Protein AF-A0A951UMG4-F1 (afdb_monomer)

pLDDT: mean 91.92, std 11.12, range [53.22, 98.69]

Secondary structure (DSSP, 8-state):
----HHHHHHHHHHHHHHHHHHHHHHHHHHHHHHTT-

Organism: NCBI:txid904376

Mean predicted aligned error: 4.73 Å

Foldseek 3Di:
DDDDPVVVVVVVCVPPVVVVVVVVVVVVVVVVVVVVD

Structure (mmCIF, N/CA/C/O backbone):
data_AF-A0A951UMG4-F1
#
_entry.id   AF-A0A951UMG4-F1
#
loop_
_atom_site.group_PDB
_atom_site.id
_atom_site.type_symbol
_atom_site.label_atom_id
_atom_site.label_alt_id
_atom_site.label_comp_id
_atom_site.label_asym_id
_atom_site.label_entity_id
_atom_site.label_seq_id
_atom_site.pdbx_PDB_ins_code
_atom_site.Cartn_x
_atom_site.Cartn_y
_atom_site.Cartn_z
_atom_site.occupancy
_atom_site.B_iso_or_equiv
_atom_site.auth_seq_id
_atom_site.auth_comp_id
_atom_site.auth_asym_id
_atom_site.auth_atom_id
_atom_site.pdbx_PDB_model_num
ATOM 1 N N . MET A 1 1 ? 8.742 -6.672 -26.291 1.00 80.44 1 MET A N 1
ATOM 2 C CA . MET A 1 1 ? 8.482 -5.231 -26.085 1.00 80.44 1 MET A CA 1
ATOM 3 C C . MET A 1 1 ? 9.333 -4.783 -24.911 1.00 80.44 1 MET A C 1
ATOM 5 O O . MET A 1 1 ? 9.279 -5.448 -23.887 1.00 80.44 1 MET A O 1
ATOM 9 N N . GLN A 1 2 ? 10.159 -3.747 -25.066 1.00 84.81 2 GLN A N 1
ATOM 10 C CA . GLN A 1 2 ? 10.917 -3.182 -23.947 1.00 84.81 2 GLN A CA 1
ATOM 11 C C . GLN A 1 2 ? 9.959 -2.358 -23.081 1.00 84.81 2 GLN A C 1
ATOM 13 O O . GLN A 1 2 ? 9.235 -1.514 -23.607 1.00 84.81 2 GLN A O 1
ATOM 18 N N . VAL A 1 3 ? 9.916 -2.641 -21.782 1.00 87.81 3 VAL A N 1
ATOM 19 C CA . VAL A 1 3 ? 9.063 -1.938 -20.815 1.00 87.81 3 VAL A CA 1
ATOM 20 C C . VAL A 1 3 ? 9.905 -0.998 -19.954 1.00 87.81 3 VAL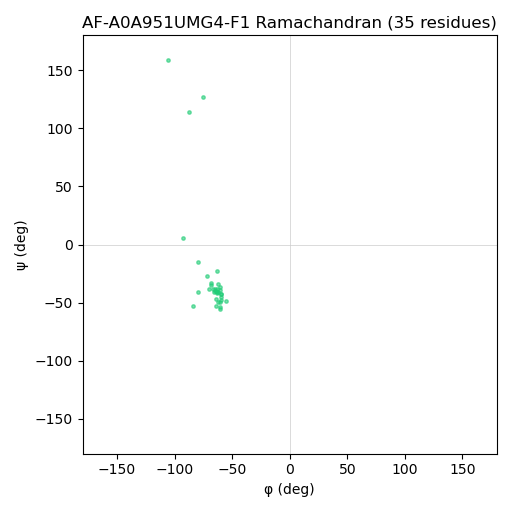 A C 1
ATOM 22 O O . VAL A 1 3 ? 11.121 -1.150 -19.875 1.00 87.81 3 VAL A O 1
ATOM 25 N N . ASN A 1 4 ? 9.263 0.002 -19.347 1.00 94.19 4 ASN A N 1
ATOM 26 C CA . ASN A 1 4 ? 9.925 0.929 -18.435 1.00 94.19 4 ASN A CA 1
ATOM 27 C C . ASN A 1 4 ? 9.910 0.365 -17.010 1.00 94.19 4 ASN A C 1
ATOM 29 O O . ASN A 1 4 ? 8.847 0.295 -16.387 1.00 94.19 4 ASN A O 1
ATOM 33 N N . ASP A 1 5 ? 11.085 0.050 -16.478 1.00 94.06 5 ASP A N 1
ATOM 34 C CA . ASP A 1 5 ? 11.242 -0.470 -15.118 1.00 94.06 5 ASP A CA 1
ATOM 35 C C . ASP A 1 5 ? 10.770 0.536 -14.054 1.00 94.06 5 ASP A C 1
ATOM 37 O O . ASP A 1 5 ? 10.156 0.153 -13.056 1.00 94.06 5 ASP A O 1
ATOM 41 N N . LEU A 1 6 ? 10.943 1.845 -14.292 1.00 96.38 6 LEU A N 1
ATOM 42 C CA . LEU A 1 6 ? 10.388 2.875 -13.405 1.00 96.38 6 LEU A CA 1
ATOM 43 C C . LEU A 1 6 ? 8.859 2.906 -13.477 1.00 96.38 6 LEU A C 1
ATOM 45 O O . LEU A 1 6 ? 8.207 3.173 -12.472 1.00 96.38 6 LEU A O 1
ATOM 49 N N . GLY A 1 7 ? 8.283 2.611 -14.646 1.00 96.00 7 GLY A 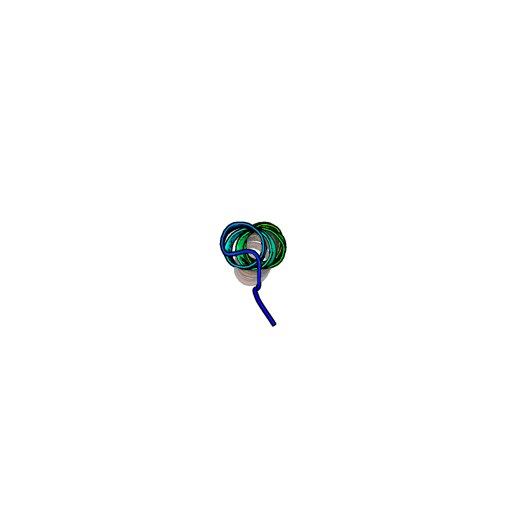N 1
ATOM 50 C CA . GLY A 1 7 ? 6.836 2.502 -14.825 1.00 96.00 7 GLY A CA 1
ATOM 51 C C . GLY A 1 7 ? 6.249 1.370 -13.985 1.00 96.00 7 GLY A C 1
ATOM 52 O O . GLY A 1 7 ? 5.203 1.544 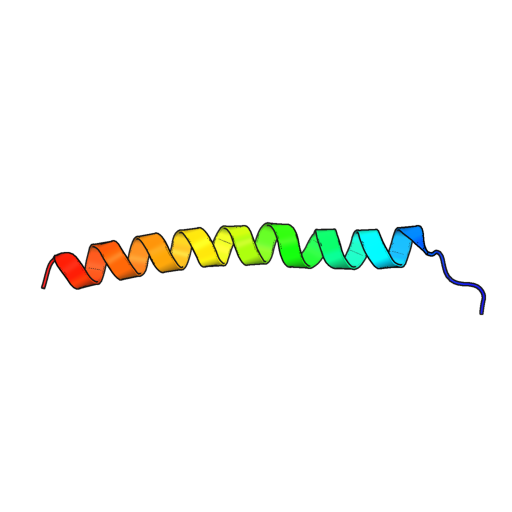-13.365 1.00 96.00 7 GLY A O 1
ATOM 53 N N . PHE A 1 8 ? 6.961 0.246 -13.881 1.00 94.88 8 PHE A N 1
ATOM 54 C CA . PHE A 1 8 ? 6.558 -0.867 -13.026 1.00 94.88 8 PHE A CA 1
ATOM 55 C C . PHE A 1 8 ? 6.479 -0.445 -11.553 1.00 94.88 8 PHE A C 1
ATOM 57 O O . PHE A 1 8 ? 5.417 -0.545 -10.937 1.00 94.88 8 PHE A O 1
ATOM 64 N N . VAL A 1 9 ? 7.554 0.131 -11.008 1.00 97.31 9 VAL A N 1
ATOM 65 C CA . VAL A 1 9 ? 7.575 0.592 -9.608 1.00 97.31 9 VAL A CA 1
ATOM 66 C C . VAL A 1 9 ? 6.555 1.709 -9.368 1.00 97.31 9 VAL A C 1
ATOM 68 O O . VAL A 1 9 ? 5.846 1.688 -8.362 1.00 97.31 9 VAL A O 1
ATOM 71 N N . ALA A 1 10 ? 6.419 2.651 -10.305 1.00 97.50 10 ALA A N 1
ATOM 72 C CA . ALA A 1 10 ? 5.458 3.745 -10.204 1.00 97.50 10 ALA A CA 1
ATOM 73 C C . ALA A 1 10 ? 4.013 3.238 -10.104 1.00 97.50 10 ALA A C 1
ATOM 75 O O . ALA A 1 10 ? 3.260 3.736 -9.273 1.00 97.50 10 ALA A O 1
ATOM 76 N N . THR A 1 11 ? 3.626 2.227 -10.889 1.00 97.38 11 THR A N 1
ATOM 77 C CA . THR A 1 11 ? 2.266 1.660 -10.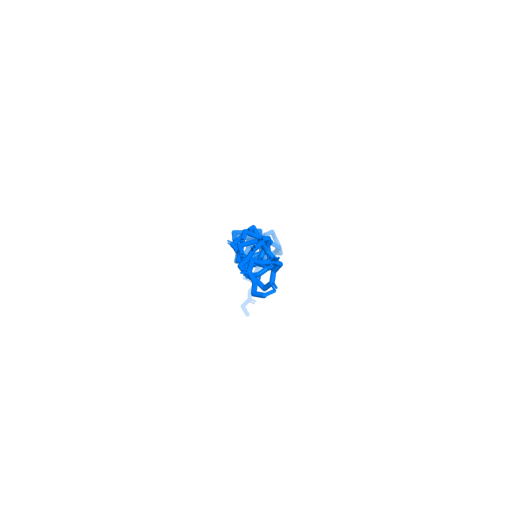816 1.00 97.38 11 THR A CA 1
ATOM 78 C C . THR A 1 11 ? 1.997 0.953 -9.491 1.00 97.38 11 THR A C 1
ATOM 80 O O . THR A 1 11 ? 0.918 1.116 -8.922 1.00 97.38 11 THR A O 1
ATOM 83 N N . ILE A 1 12 ? 2.989 0.238 -8.951 1.00 98.25 12 ILE A N 1
ATOM 84 C CA . ILE A 1 12 ? 2.879 -0.405 -7.637 1.00 98.25 12 ILE A CA 1
ATOM 85 C C . ILE A 1 12 ? 2.673 0.650 -6.550 1.00 98.25 12 ILE A C 1
ATOM 87 O O . ILE A 1 12 ? 1.743 0.534 -5.753 1.00 98.25 12 ILE A O 1
ATOM 91 N N . LEU A 1 13 ? 3.504 1.695 -6.529 1.00 98.25 13 LEU A N 1
ATOM 92 C CA . LEU A 1 13 ? 3.396 2.765 -5.537 1.00 98.25 13 LEU A CA 1
ATOM 93 C C . LEU A 1 13 ? 2.090 3.553 -5.688 1.00 98.25 13 LEU A C 1
ATOM 95 O O . LEU A 1 13 ? 1.447 3.859 -4.687 1.00 98.25 13 LEU A O 1
ATOM 99 N N . PHE A 1 14 ? 1.663 3.826 -6.922 1.00 97.81 14 PHE A N 1
ATOM 100 C CA . PHE A 1 14 ? 0.419 4.536 -7.209 1.00 97.81 14 PHE A CA 1
ATOM 101 C C . PHE A 1 14 ? -0.814 3.803 -6.672 1.00 97.81 14 PHE A C 1
ATOM 103 O O . PHE A 1 14 ? -1.740 4.453 -6.202 1.00 97.81 14 PHE A O 1
ATOM 110 N N . VAL A 1 15 ? -0.833 2.469 -6.712 1.00 98.44 15 VAL A N 1
ATOM 111 C CA . VAL A 1 15 ? -1.948 1.677 -6.173 1.00 98.44 15 VAL A CA 1
ATOM 112 C C . VAL A 1 15 ? -1.793 1.467 -4.668 1.00 98.44 15 VAL A C 1
ATOM 114 O O . VAL A 1 15 ? -2.705 1.769 -3.901 1.00 98.44 15 VAL A O 1
ATOM 117 N N . LEU A 1 16 ? -0.639 0.969 -4.217 1.00 98.62 16 LEU A N 1
ATOM 118 C CA . LEU A 1 16 ? -0.482 0.516 -2.835 1.00 98.62 16 LEU A CA 1
ATOM 119 C C . LEU A 1 16 ? -0.485 1.658 -1.821 1.00 98.62 16 LEU A C 1
ATOM 121 O O . LEU A 1 16 ? -1.064 1.495 -0.750 1.00 98.62 16 LEU A O 1
ATOM 125 N N . VAL A 1 17 ? 0.118 2.807 -2.132 1.00 98.62 17 VAL A N 1
ATOM 126 C CA . VAL A 1 17 ? 0.187 3.932 -1.187 1.00 98.62 17 VAL A CA 1
ATOM 127 C C . VAL A 1 17 ? -1.212 4.441 -0.800 1.00 98.62 17 VAL A C 1
ATOM 129 O O . VAL A 1 17 ? -1.519 4.441 0.397 1.00 98.62 17 VAL A O 1
ATOM 132 N N . PRO A 1 18 ? -2.102 4.827 -1.741 1.00 98.19 18 PRO A N 1
ATOM 133 C CA . PRO A 1 18 ? -3.445 5.270 -1.373 1.00 98.19 18 PRO A CA 1
ATOM 134 C C . PRO A 1 18 ? -4.313 4.135 -0.813 1.00 98.19 18 PRO A C 1
ATOM 136 O O . PRO A 1 18 ? -5.095 4.379 0.104 1.00 98.19 18 PRO A O 1
ATOM 139 N N . SER A 1 19 ? -4.174 2.892 -1.291 1.00 98.62 19 SER A N 1
ATOM 140 C CA . SER A 1 19 ? -4.943 1.764 -0.746 1.00 98.62 19 SER A CA 1
ATOM 141 C C . SER A 1 19 ? -4.602 1.479 0.717 1.00 98.62 19 SER A C 1
ATOM 143 O O . SER A 1 19 ? -5.508 1.347 1.537 1.00 98.62 19 SER A O 1
ATOM 145 N N . VAL A 1 20 ? -3.315 1.432 1.072 1.00 98.69 20 VAL A N 1
ATOM 146 C CA . VAL A 1 20 ? -2.882 1.223 2.462 1.00 98.69 20 VAL A CA 1
ATOM 147 C C . VAL A 1 20 ? -3.318 2.390 3.347 1.00 98.69 20 VAL A C 1
ATOM 149 O O . VAL A 1 20 ? -3.796 2.155 4.454 1.00 98.69 20 VAL A O 1
ATOM 152 N N . PHE A 1 21 ? -3.239 3.632 2.857 1.00 98.56 21 PHE A N 1
ATOM 153 C CA . PHE A 1 21 ? -3.754 4.798 3.579 1.00 98.56 21 PHE A CA 1
ATOM 154 C C . PHE A 1 21 ? -5.240 4.640 3.947 1.00 98.56 21 PHE A C 1
ATOM 156 O O . PHE A 1 21 ? -5.610 4.807 5.111 1.00 98.56 21 PHE A O 1
ATOM 163 N N . LEU A 1 22 ? -6.085 4.251 2.987 1.00 98.38 22 LEU A N 1
ATOM 164 C CA . LEU A 1 22 ? -7.512 4.028 3.234 1.00 98.38 22 LEU A CA 1
ATOM 165 C C . LEU A 1 22 ? -7.763 2.854 4.185 1.00 98.38 22 LEU A C 1
ATOM 167 O O . LEU A 1 22 ? -8.603 2.963 5.078 1.00 98.38 22 LEU A O 1
ATOM 171 N N . LEU A 1 23 ? -7.019 1.754 4.037 1.00 98.50 23 LEU A N 1
ATOM 172 C CA . LEU A 1 23 ? -7.117 0.602 4.937 1.00 98.50 23 LEU A CA 1
ATOM 173 C C . LEU A 1 23 ? -6.790 0.989 6.381 1.00 98.50 23 LEU A C 1
ATOM 175 O O . LEU A 1 23 ? -7.510 0.599 7.297 1.00 98.50 23 LEU A O 1
ATOM 179 N N . ILE A 1 24 ? -5.753 1.802 6.590 1.00 98.31 24 ILE A N 1
ATOM 180 C CA . I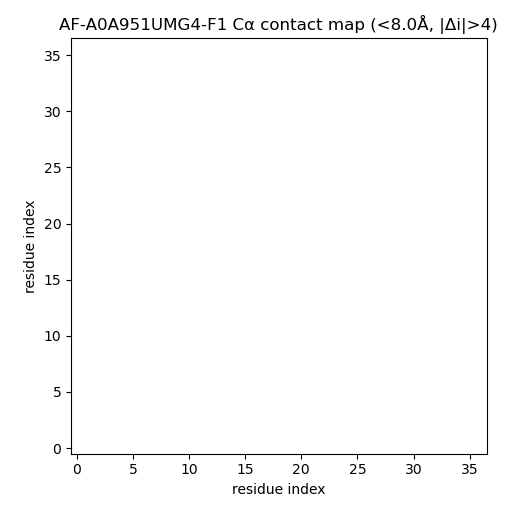LE A 1 24 ? -5.393 2.309 7.917 1.00 98.31 24 ILE A CA 1
ATOM 181 C C . ILE A 1 24 ? -6.548 3.119 8.520 1.00 98.31 24 ILE A C 1
ATOM 183 O O . ILE A 1 24 ? -6.913 2.889 9.675 1.00 98.31 24 ILE A O 1
ATOM 187 N N . LEU A 1 25 ? -7.148 4.043 7.762 1.00 97.88 25 LEU A N 1
ATOM 188 C CA . LEU A 1 25 ? -8.284 4.836 8.247 1.00 97.88 25 LEU A CA 1
ATOM 189 C C . LEU A 1 25 ? -9.503 3.964 8.566 1.00 97.88 25 LEU A C 1
ATOM 191 O O . LEU A 1 25 ? -10.155 4.167 9.594 1.00 97.88 25 LEU A O 1
ATOM 195 N N . TYR A 1 26 ? -9.791 2.976 7.718 1.00 97.44 26 TYR A N 1
ATOM 196 C CA . TYR A 1 26 ? -10.879 2.028 7.934 1.00 97.44 26 TYR A CA 1
ATOM 197 C C . TYR A 1 26 ? -10.682 1.239 9.231 1.00 97.44 26 TYR A C 1
ATOM 199 O O . TYR A 1 26 ? -11.579 1.211 10.070 1.00 97.44 26 TYR A O 1
ATOM 207 N N . ILE A 1 27 ? -9.492 0.667 9.438 1.00 97.12 27 ILE A N 1
ATOM 208 C CA . ILE A 1 27 ? -9.164 -0.109 10.642 1.00 97.12 27 ILE A CA 1
ATOM 209 C C . ILE A 1 2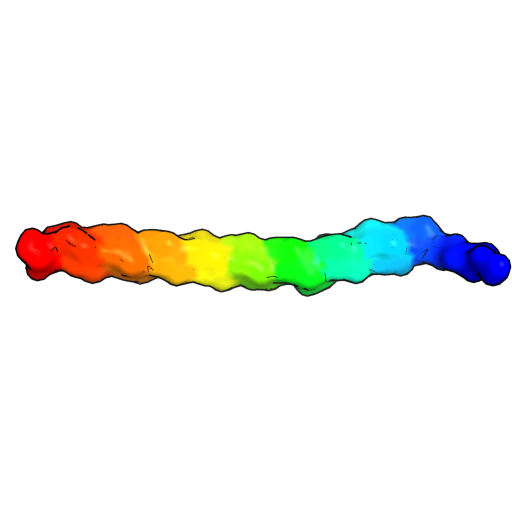7 ? -9.315 0.754 11.897 1.00 97.12 27 ILE A C 1
ATOM 211 O O . ILE A 1 27 ? -9.919 0.320 12.878 1.00 97.12 27 ILE A O 1
ATOM 215 N N . GLN A 1 28 ? -8.809 1.990 11.868 1.00 95.25 28 GLN A N 1
ATOM 216 C CA . GLN A 1 28 ? -8.951 2.909 12.998 1.00 95.25 28 GLN A CA 1
ATOM 217 C C . GLN A 1 28 ? -10.415 3.239 13.294 1.00 95.25 28 GLN A C 1
ATOM 219 O O . GLN A 1 28 ? -10.804 3.296 14.459 1.00 95.25 28 GLN A O 1
ATOM 224 N N . THR A 1 29 ? -11.226 3.443 12.258 1.00 95.88 29 THR A N 1
ATOM 225 C CA . THR A 1 29 ? -12.663 3.710 12.401 1.00 95.88 29 THR A CA 1
ATOM 226 C C . THR A 1 29 ? -13.375 2.502 13.010 1.00 95.88 29 THR A C 1
ATOM 228 O O . THR A 1 29 ? -13.990 2.622 14.066 1.00 95.88 29 THR A O 1
ATOM 231 N N . ALA A 1 30 ? -13.194 1.316 12.424 1.00 94.81 30 ALA A N 1
ATOM 232 C CA . ALA A 1 30 ? -13.826 0.082 12.882 1.00 94.81 30 ALA A CA 1
ATOM 233 C C . ALA A 1 30 ? -13.431 -0.288 14.325 1.00 94.81 30 ALA A C 1
ATOM 235 O O . ALA A 1 30 ? -14.275 -0.698 15.121 1.00 94.81 30 ALA A O 1
ATOM 236 N N . SER A 1 31 ? -12.163 -0.085 14.702 1.00 93.06 31 SER A N 1
ATOM 237 C CA . SER A 1 31 ? -11.683 -0.314 16.072 1.00 93.06 31 SER A CA 1
ATOM 238 C C . SER A 1 31 ? -12.325 0.640 17.092 1.00 93.06 31 SER A C 1
ATOM 240 O O . SER A 1 31 ? -12.682 0.223 18.199 1.00 93.06 31 SER A O 1
ATOM 242 N N . ARG A 1 32 ? -12.531 1.911 16.721 1.00 92.12 32 ARG A N 1
ATOM 243 C CA . ARG A 1 32 ? -13.205 2.910 17.570 1.00 92.12 32 ARG A CA 1
ATOM 244 C C . ARG A 1 32 ? -14.705 2.666 17.703 1.00 92.12 32 ARG A C 1
ATOM 246 O O . ARG A 1 32 ? -15.278 3.105 18.700 1.00 92.12 32 ARG A O 1
ATOM 253 N N . ASP A 1 33 ? -15.337 2.031 16.724 1.00 84.31 33 ASP A N 1
ATOM 254 C CA . ASP A 1 33 ? -16.758 1.678 16.784 1.00 84.31 33 ASP A CA 1
ATOM 255 C C . ASP A 1 33 ? -16.987 0.423 17.629 1.00 84.31 33 ASP A C 1
ATOM 257 O O . ASP A 1 33 ? -17.862 0.431 18.491 1.00 84.31 33 ASP A O 1
ATOM 261 N N . GLY A 1 34 ? -16.132 -0.598 17.505 1.00 73.19 34 GLY A N 1
ATOM 262 C CA . GLY A 1 34 ? -16.199 -1.800 18.348 1.00 73.19 34 GLY A CA 1
ATOM 263 C C . GLY A 1 34 ? -15.955 -1.547 19.844 1.00 73.19 34 GLY A C 1
ATOM 264 O O . GLY A 1 34 ? -16.423 -2.315 20.673 1.00 73.19 34 GLY A O 1
ATOM 265 N N . THR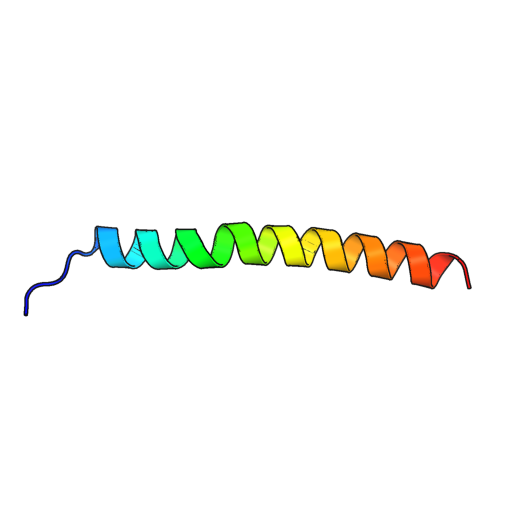 A 1 35 ? -15.268 -0.454 20.200 1.00 65.69 35 THR A N 1
ATOM 266 C CA . THR A 1 35 ? -15.022 -0.052 21.603 1.00 65.69 35 THR A CA 1
ATOM 267 C C . THR A 1 35 ? -16.228 0.659 22.244 1.00 65.69 35 THR A C 1
ATOM 269 O O . THR A 1 35 ? -16.262 0.824 23.459 1.00 65.69 35 THR A O 1
ATOM 272 N N . LYS A 1 36 ? -17.217 1.112 21.455 1.00 60.97 36 LYS A N 1
ATOM 273 C CA . LYS A 1 36 ? -18.426 1.792 21.967 1.00 60.97 36 LYS A CA 1
ATOM 274 C C . LYS A 1 36 ? -19.609 0.842 22.219 1.00 60.97 36 LYS A C 1
ATOM 276 O O . LYS A 1 36 ? -20.696 1.338 22.514 1.00 60.97 36 LYS A O 1
ATOM 281 N N . SER A 1 37 ? -19.417 -0.473 22.073 1.00 53.22 37 SER A N 1
ATOM 282 C CA . SER A 1 37 ? -20.427 -1.500 22.365 1.00 53.22 37 SER A CA 1
ATOM 283 C C . SER A 1 37 ? -20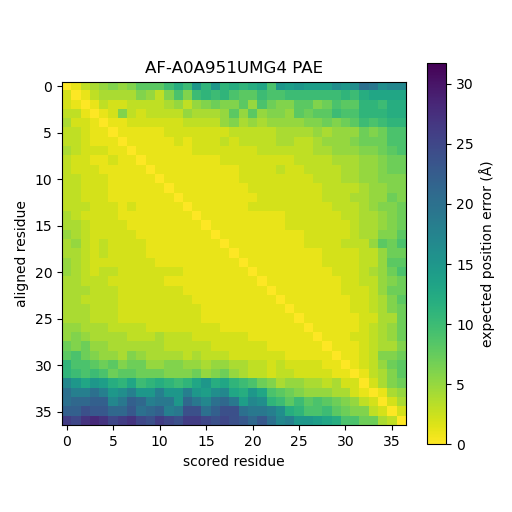.257 -2.108 23.749 1.00 53.22 37 SER A C 1
ATOM 285 O O . SER A 1 37 ? -19.111 -2.167 24.241 1.00 53.22 37 SER A O 1
#

Solvent-accessible surface area (backbone atoms only — not comparable to full-atom values): 2244 Å² total; per-residue (Å²): 133,92,76,59,70,65,57,55,54,49,53,52,49,65,50,49,54,60,50,50,52,50,50,53,54,48,52,54,50,54,55,60,54,64,68,73,108

Radius of gyration: 16.59 Å; Cα contacts (8 Å, |Δi|>4): 0; chains: 1; bounding box: 32×10×48 Å

Nearest PDB structures (foldseek):
  8f4f-assembly1_m  TM=9.669E-01  e=1.661E-02  Thermosynechococcus vestitus BP-1
  5xnl-assembly1_m  TM=9.594E-01  e=2.154E-02  Pisum sativum
  5xnm-assembly1_M  TM=9.455E-01  e=2.350E-02  Pisum sativum
  8irg-assembly1_m  TM=9.669E-01  e=3.625E-02  Thermostichus vulcanus

InterPro domains:
  IPR007826 Photosystem II PsbM [MF_00438] (1-34)
  IPR007826 Photosystem II PsbM [PF05151] (1-31)
  IPR007826 Photosystem II PsbM [PTHR35774] (1-32)
  IPR007826 Photosystem II 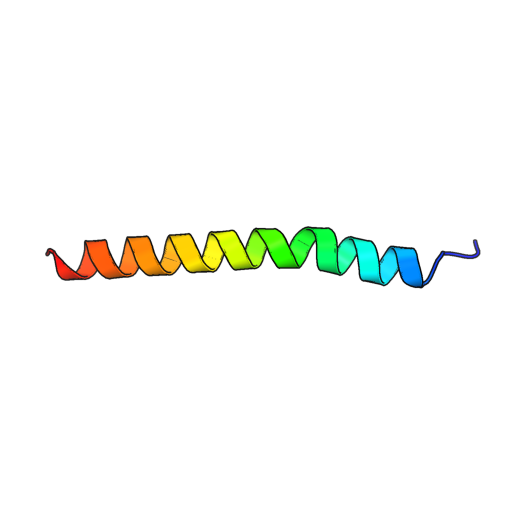PsbM [TIGR03038] (1-32)
  IPR037269 Photosystem II PsbM superfamily [SSF161033] (1-34)

Sequence (37 aa):
MQVNDLGFVATILFVLVPSVFLLILYIQTASRDGTKS